Protein AF-A0AAU4JXT1-F1 (afdb_monomer_lite)

Foldseek 3Di:
DVVVVVVVVVVVVVVVVVVLVVLVVVLVVQLVVLLVQQAAAPPPPDDTAGDPSSLVSLLVSLCVSLVVLVVQCVVPVDPVSVVSSVVSVVVSVVSSCCSGRPRHHDYD

Radius of gyration: 18.75 Å; chains: 1; bounding box: 38×22×63 Å

Secondary structure (DSSP, 8-state):
-HHHHHHHHHHHHHHHHHHHHHHHHHHHHHHHHHHHHHSB---SSS-----HHHHHHHHHHHHHHHHHHHHHHHHH--HHHHHHHHHHHHHHHHHHHHHHHS--B---

Structure (mmCIF, N/CA/C/O backbone):
data_AF-A0AAU4JXT1-F1
#
_entry.id   AF-A0AAU4JXT1-F1
#
loop_
_atom_site.group_PDB
_atom_site.id
_atom_site.type_symbol
_atom_site.label_atom_id
_atom_site.label_alt_id
_atom_site.label_comp_id
_atom_site.label_asym_id
_atom_site.label_entity_id
_atom_site.label_seq_id
_atom_site.pdbx_PDB_ins_code
_atom_site.Cartn_x
_atom_site.Cartn_y
_atom_site.Cartn_z
_atom_site.occupancy
_atom_site.B_iso_or_equiv
_atom_site.auth_seq_id
_atom_site.auth_comp_id
_atom_site.auth_asym_id
_atom_site.auth_atom_id
_atom_site.pdbx_PDB_model_num
ATOM 1 N N . MET A 1 1 ? -11.187 -6.860 38.922 1.00 53.28 1 MET A N 1
ATOM 2 C CA . MET A 1 1 ? -11.865 -7.068 37.618 1.00 53.28 1 MET A CA 1
ATOM 3 C C . MET A 1 1 ? -11.254 -6.220 36.500 1.00 53.28 1 MET A C 1
ATOM 5 O O . MET A 1 1 ? -11.232 -6.699 35.377 1.00 53.28 1 MET A O 1
ATOM 9 N N . GLU A 1 2 ? -10.696 -5.035 36.782 1.00 58.59 2 GLU A N 1
ATOM 10 C CA . GLU A 1 2 ? -10.034 -4.171 35.778 1.00 58.59 2 GLU A CA 1
ATOM 11 C C . GLU A 1 2 ? -8.833 -4.810 35.059 1.00 58.59 2 GLU A C 1
ATOM 13 O O . GLU A 1 2 ? -8.759 -4.741 33.836 1.00 58.59 2 GLU A O 1
ATOM 18 N N . ILE A 1 3 ? -7.965 -5.540 35.773 1.00 63.31 3 ILE A N 1
ATOM 19 C CA . ILE A 1 3 ? -6.742 -6.155 35.205 1.00 63.31 3 ILE A CA 1
ATOM 20 C C . ILE A 1 3 ? -7.062 -7.153 34.066 1.00 63.31 3 ILE A C 1
ATOM 22 O O . ILE A 1 3 ? -6.325 -7.290 33.088 1.00 63.31 3 ILE A O 1
ATOM 26 N N . TRP A 1 4 ? -8.202 -7.845 34.163 1.00 61.34 4 TRP A N 1
ATOM 27 C CA . TRP A 1 4 ? -8.643 -8.834 33.169 1.00 61.34 4 TRP A CA 1
ATOM 28 C C . TRP A 1 4 ? -9.251 -8.181 31.913 1.00 61.34 4 TRP A C 1
ATOM 30 O O . TRP A 1 4 ? -9.252 -8.767 30.831 1.00 61.34 4 TRP A O 1
ATOM 40 N N . ILE A 1 5 ? -9.776 -6.958 32.043 1.00 62.03 5 ILE A N 1
ATOM 41 C CA . ILE A 1 5 ? -10.348 -6.185 30.931 1.00 62.03 5 ILE A CA 1
ATOM 42 C C . ILE A 1 5 ? -9.224 -5.527 30.124 1.00 62.03 5 ILE A C 1
ATOM 44 O O . ILE A 1 5 ? -9.251 -5.580 28.894 1.00 62.03 5 ILE A O 1
ATOM 48 N N . GLU A 1 6 ? -8.212 -4.991 30.809 1.00 70.44 6 GLU A N 1
ATOM 49 C CA . GLU A 1 6 ? -7.051 -4.325 30.208 1.00 70.44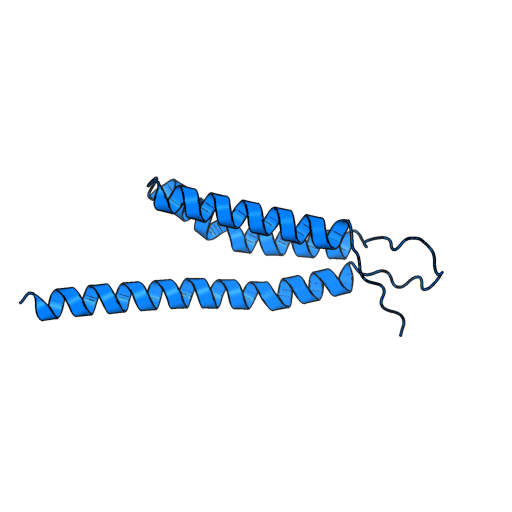 6 GLU A CA 1
ATOM 50 C C . GLU A 1 6 ? -6.155 -5.293 29.421 1.00 70.44 6 GLU A C 1
ATOM 52 O O . GLU A 1 6 ? -5.745 -5.022 28.293 1.00 70.44 6 GLU A O 1
ATOM 57 N N . THR A 1 7 ? -5.933 -6.498 29.946 1.00 75.94 7 THR A N 1
A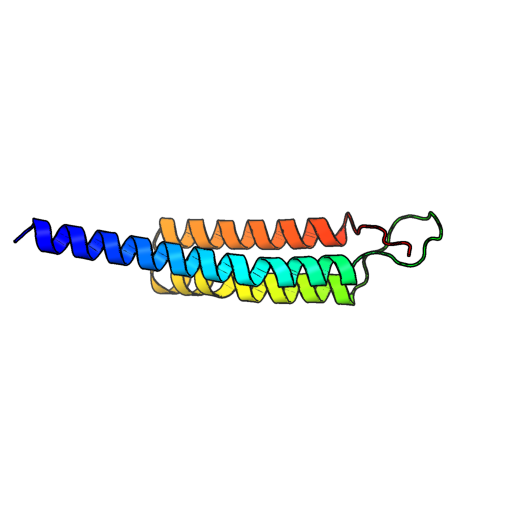TOM 58 C CA . THR A 1 7 ? -5.211 -7.548 29.208 1.00 75.94 7 THR A CA 1
ATOM 59 C C . THR A 1 7 ? -5.950 -7.952 27.929 1.00 75.94 7 THR A C 1
ATOM 61 O O . THR A 1 7 ? -5.334 -8.108 26.873 1.00 75.94 7 THR A O 1
ATOM 64 N N . ARG A 1 8 ? -7.284 -8.058 27.966 1.00 75.50 8 ARG A N 1
ATOM 65 C CA . ARG A 1 8 ? -8.097 -8.439 26.798 1.00 75.50 8 ARG A CA 1
ATOM 66 C C . ARG A 1 8 ? -8.089 -7.382 25.690 1.00 75.50 8 ARG A C 1
ATOM 68 O O . ARG A 1 8 ? -8.146 -7.744 24.513 1.00 75.50 8 ARG A O 1
ATOM 75 N N . THR A 1 9 ? -8.036 -6.094 26.028 1.00 81.00 9 THR A N 1
ATOM 76 C CA . THR A 1 9 ? -7.913 -5.006 25.042 1.00 81.00 9 THR A CA 1
ATOM 77 C C . THR A 1 9 ? -6.523 -4.961 24.416 1.00 81.00 9 THR A C 1
ATOM 79 O O . THR A 1 9 ? -6.432 -4.821 23.196 1.00 81.00 9 THR A O 1
ATOM 82 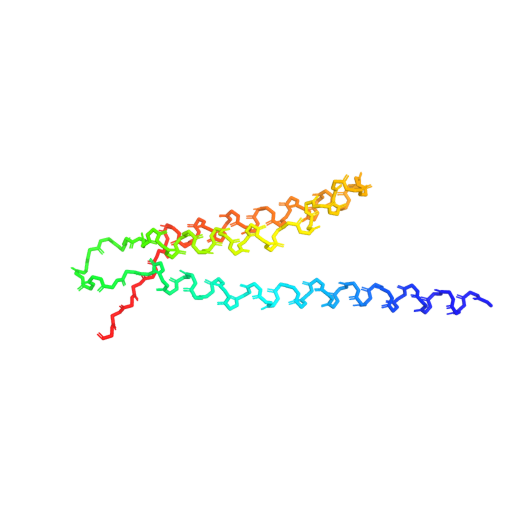N N . VAL A 1 10 ? -5.461 -5.172 25.199 1.00 82.81 10 VAL A N 1
ATOM 83 C CA . VAL A 1 10 ? -4.079 -5.238 24.688 1.00 82.81 10 VAL A CA 1
ATOM 84 C C . VAL A 1 10 ? -3.905 -6.386 23.692 1.00 82.81 10 VAL A C 1
ATOM 86 O O . VAL A 1 10 ? -3.432 -6.162 22.579 1.00 82.81 10 VAL A O 1
ATOM 89 N N . TRP A 1 11 ? -4.370 -7.596 24.018 1.00 87.62 11 TRP A N 1
ATOM 90 C CA . TRP A 1 11 ? -4.297 -8.740 23.096 1.00 87.62 11 TRP A CA 1
ATOM 91 C C . TRP A 1 11 ? -5.053 -8.503 21.785 1.00 87.62 11 TRP A C 1
ATOM 93 O O . TRP A 1 11 ? -4.581 -8.890 20.718 1.00 87.62 11 TRP A O 1
ATOM 103 N N . ARG A 1 12 ? -6.209 -7.829 21.838 1.00 84.56 12 ARG A N 1
ATOM 104 C CA . ARG A 1 12 ? -6.966 -7.449 20.634 1.00 84.56 12 ARG A CA 1
ATOM 105 C C . ARG A 1 12 ? -6.220 -6.430 19.781 1.00 84.56 12 ARG A C 1
ATOM 107 O O . ARG A 1 12 ? -6.227 -6.557 18.560 1.00 84.56 12 ARG A O 1
ATOM 114 N N . ALA A 1 13 ? -5.584 -5.443 20.408 1.00 82.88 13 ALA A N 1
ATOM 115 C CA . ALA A 1 13 ? -4.769 -4.464 19.700 1.00 82.88 13 ALA A CA 1
ATOM 116 C C . ALA A 1 13 ? -3.564 -5.134 19.022 1.00 82.88 13 ALA A C 1
ATOM 118 O O . ALA A 1 13 ? -3.332 -4.905 17.839 1.00 82.88 13 ALA A O 1
ATOM 119 N N . LEU A 1 14 ? -2.861 -6.026 19.726 1.00 88.75 14 LEU A N 1
ATOM 120 C CA . LEU A 1 14 ? -1.745 -6.794 19.168 1.00 88.75 14 LEU A CA 1
ATOM 121 C C . LEU A 1 14 ? -2.183 -7.689 18.007 1.00 88.75 14 LEU A C 1
ATOM 123 O O . LEU A 1 14 ? -1.529 -7.700 16.969 1.00 88.75 14 LEU A O 1
ATOM 127 N N . ALA A 1 15 ? -3.309 -8.391 18.145 1.00 88.25 15 ALA A N 1
ATOM 128 C CA . ALA A 1 15 ? -3.859 -9.204 17.064 1.00 88.25 15 ALA A CA 1
ATOM 129 C C . ALA A 1 15 ? -4.209 -8.349 15.837 1.00 88.25 15 ALA A C 1
ATOM 131 O O . ALA A 1 15 ? -3.883 -8.725 14.715 1.00 88.25 15 ALA A O 1
ATOM 132 N N . PHE A 1 16 ? -4.818 -7.177 16.038 1.00 85.31 16 PHE A N 1
ATOM 133 C CA . PHE A 1 16 ? -5.124 -6.246 14.952 1.00 85.31 16 PHE A CA 1
ATOM 134 C C . PHE A 1 16 ? -3.857 -5.754 14.244 1.00 85.31 16 PHE A C 1
ATOM 136 O O . PHE A 1 16 ? -3.778 -5.817 13.019 1.00 85.31 16 PHE A O 1
ATOM 143 N N . VAL A 1 17 ? -2.844 -5.327 15.003 1.00 87.69 17 VAL A N 1
ATOM 144 C CA . VAL A 1 17 ? -1.541 -4.920 14.454 1.00 87.69 17 VAL A CA 1
ATOM 145 C C . VAL A 1 17 ? -0.894 -6.072 13.688 1.00 87.69 17 VAL A C 1
ATOM 147 O O . VAL A 1 17 ? -0.425 -5.866 12.573 1.00 87.69 17 VAL A O 1
ATOM 150 N N . GLY A 1 18 ? -0.927 -7.289 14.234 1.00 88.25 18 GLY A N 1
ATOM 151 C CA . GLY A 1 18 ? -0.402 -8.487 13.580 1.00 88.25 18 GLY A CA 1
ATOM 152 C C . GLY A 1 18 ? -1.102 -8.798 12.256 1.00 88.25 18 GLY A C 1
ATOM 153 O O . GLY A 1 18 ? -0.433 -9.090 11.271 1.00 88.25 18 GLY A O 1
ATOM 154 N N . VAL A 1 19 ? -2.431 -8.667 12.194 1.00 89.62 19 VAL A N 1
ATOM 155 C CA . VAL A 1 19 ? -3.201 -8.853 10.952 1.00 89.62 19 VAL A CA 1
ATOM 156 C C . VAL A 1 19 ? -2.844 -7.791 9.914 1.00 89.62 19 VAL A C 1
ATOM 158 O O . VAL A 1 19 ? -2.610 -8.130 8.757 1.00 89.62 19 VAL A O 1
ATOM 161 N N . VAL A 1 20 ? -2.754 -6.518 10.308 1.00 88.12 20 VAL A N 1
ATOM 162 C CA . VAL A 1 20 ? -2.375 -5.426 9.394 1.00 88.12 20 VAL A CA 1
ATOM 163 C C . VAL A 1 20 ? -0.944 -5.606 8.879 1.00 88.12 20 VAL A C 1
ATOM 165 O O . VAL A 1 20 ? -0.689 -5.442 7.683 1.00 88.12 20 VAL A O 1
ATOM 168 N N . ALA A 1 21 ? -0.015 -5.987 9.759 1.00 89.56 21 ALA A N 1
ATOM 169 C CA . ALA A 1 21 ? 1.365 -6.281 9.393 1.00 89.56 21 ALA A CA 1
ATOM 170 C C . ALA A 1 21 ? 1.443 -7.478 8.435 1.00 89.56 21 ALA A C 1
ATOM 172 O O . ALA A 1 21 ? 2.071 -7.374 7.386 1.00 89.56 21 ALA A O 1
ATOM 173 N N . GLY A 1 22 ? 0.745 -8.576 8.739 1.00 91.88 22 GLY A N 1
ATOM 174 C CA . GLY A 1 22 ? 0.669 -9.757 7.877 1.00 91.88 22 GLY A CA 1
ATOM 175 C C . GLY A 1 22 ? 0.083 -9.443 6.500 1.00 91.88 22 GLY A C 1
ATOM 176 O O . GLY A 1 22 ? 0.644 -9.843 5.485 1.00 91.88 22 GLY A O 1
ATOM 177 N N . TRP A 1 23 ? -0.993 -8.654 6.445 1.00 92.81 23 TRP A N 1
ATOM 178 C CA . TRP A 1 23 ? -1.592 -8.209 5.185 1.00 92.81 23 TRP A CA 1
ATOM 179 C C . TRP A 1 23 ? -0.628 -7.364 4.346 1.00 92.81 23 TRP A C 1
ATOM 181 O O . TRP A 1 23 ? -0.531 -7.528 3.131 1.00 92.81 23 TRP A O 1
ATOM 191 N N . THR A 1 24 ? 0.141 -6.497 5.001 1.00 90.50 24 THR A N 1
ATOM 192 C CA . THR A 1 24 ? 1.161 -5.677 4.335 1.00 90.50 24 THR A CA 1
ATOM 193 C C . THR A 1 24 ? 2.330 -6.529 3.837 1.00 90.50 24 THR A C 1
ATOM 195 O O . THR A 1 24 ? 2.802 -6.330 2.719 1.00 90.50 24 THR A O 1
ATOM 198 N N . LEU A 1 25 ? 2.754 -7.529 4.614 1.00 92.19 25 LEU A N 1
ATOM 199 C CA . LEU A 1 25 ? 3.798 -8.474 4.214 1.00 92.19 25 LEU A CA 1
ATOM 200 C C . LEU A 1 25 ? 3.400 -9.314 2.996 1.00 92.19 25 LEU A C 1
ATOM 202 O O . LEU A 1 25 ? 4.268 -9.641 2.196 1.00 92.19 25 LEU A O 1
ATOM 206 N N . LEU A 1 26 ? 2.114 -9.629 2.813 1.00 91.94 26 LEU A N 1
ATOM 207 C CA . LEU A 1 26 ? 1.627 -10.334 1.619 1.00 91.94 26 LEU A CA 1
ATOM 208 C C . LEU A 1 26 ? 1.645 -9.458 0.359 1.00 91.94 26 LEU A C 1
ATOM 210 O O . LEU A 1 26 ? 1.885 -9.961 -0.740 1.00 91.94 26 LEU A O 1
ATOM 214 N N . ALA A 1 27 ? 1.419 -8.151 0.504 1.00 91.94 27 ALA A N 1
ATOM 215 C CA . ALA A 1 27 ? 1.478 -7.218 -0.618 1.00 91.94 27 ALA A CA 1
ATOM 216 C C . ALA A 1 27 ? 2.914 -7.020 -1.131 1.00 91.94 27 ALA A C 1
ATOM 218 O O . ALA A 1 27 ? 3.119 -6.875 -2.335 1.00 91.94 27 ALA A O 1
ATOM 219 N N . TYR A 1 28 ? 3.909 -7.069 -0.239 1.00 92.75 28 TYR A N 1
ATOM 220 C CA . TYR A 1 28 ? 5.319 -6.857 -0.577 1.00 92.75 28 TYR A CA 1
ATOM 221 C C . TYR A 1 28 ? 5.838 -7.729 -1.742 1.00 92.75 28 TYR A C 1
ATOM 223 O O . TYR A 1 28 ? 6.258 -7.154 -2.748 1.00 92.75 28 TYR A O 1
ATOM 231 N N . PRO A 1 29 ? 5.785 -9.079 -1.696 1.00 94.00 29 PRO A N 1
ATOM 232 C CA . PRO A 1 29 ? 6.285 -9.908 -2.793 1.00 94.00 29 PRO A CA 1
ATOM 233 C C . PRO A 1 29 ? 5.511 -9.679 -4.098 1.00 94.00 29 PRO A C 1
ATOM 235 O O . PRO A 1 29 ? 6.101 -9.729 -5.173 1.00 94.00 29 PRO A O 1
ATOM 238 N N . CYS A 1 30 ? 4.213 -9.368 -4.022 1.00 93.19 30 CYS A N 1
ATOM 239 C CA . CYS A 1 30 ? 3.397 -9.069 -5.199 1.00 93.19 30 CYS A CA 1
ATOM 240 C C . CYS A 1 30 ? 3.847 -7.773 -5.892 1.00 93.19 30 CYS A C 1
ATOM 242 O O . CYS A 1 30 ? 3.922 -7.733 -7.120 1.00 93.19 30 CYS A O 1
ATOM 244 N N . VAL A 1 31 ? 4.194 -6.738 -5.115 1.00 93.75 31 VAL A N 1
ATOM 245 C CA . VAL A 1 31 ? 4.775 -5.496 -5.645 1.00 93.75 31 VAL A CA 1
ATOM 246 C C . VAL A 1 31 ? 6.143 -5.767 -6.258 1.00 93.75 31 VAL A C 1
ATOM 248 O O . VAL A 1 31 ? 6.386 -5.305 -7.365 1.00 93.75 31 VAL A O 1
ATOM 251 N N . VAL A 1 32 ? 7.008 -6.552 -5.604 1.00 92.94 32 VAL A N 1
ATOM 252 C CA . VAL A 1 32 ? 8.327 -6.911 -6.160 1.00 92.94 32 VAL A CA 1
ATOM 253 C C . VAL A 1 32 ? 8.180 -7.612 -7.511 1.00 92.94 32 VAL A C 1
ATOM 255 O O . VAL A 1 32 ? 8.840 -7.222 -8.467 1.00 92.94 32 VAL A O 1
ATOM 258 N N . ILE A 1 33 ? 7.273 -8.586 -7.630 1.00 91.81 33 ILE A N 1
ATOM 259 C CA . ILE A 1 33 ? 6.976 -9.242 -8.913 1.00 91.81 33 ILE A CA 1
ATOM 260 C C . ILE A 1 33 ? 6.514 -8.213 -9.952 1.00 91.81 33 ILE A C 1
ATOM 262 O O . ILE A 1 33 ? 7.009 -8.215 -11.074 1.00 91.81 33 ILE A O 1
ATOM 266 N N . GLY A 1 34 ? 5.609 -7.305 -9.582 1.00 90.00 34 GLY A N 1
ATOM 267 C CA . GLY A 1 34 ? 5.140 -6.246 -10.476 1.00 90.00 34 GLY A CA 1
ATOM 268 C C . GLY A 1 34 ? 6.253 -5.306 -10.944 1.00 90.00 34 GLY A C 1
ATOM 269 O O . GLY A 1 34 ? 6.283 -4.953 -12.117 1.00 90.00 34 GLY A O 1
ATOM 270 N N . VAL A 1 35 ? 7.193 -4.954 -10.062 1.00 90.69 35 VAL A N 1
ATOM 271 C CA . VAL A 1 35 ? 8.384 -4.153 -10.394 1.00 90.69 35 VAL A CA 1
ATOM 272 C C . VAL A 1 35 ? 9.262 -4.883 -11.404 1.00 90.69 35 VAL A C 1
ATOM 274 O O . VAL A 1 35 ? 9.664 -4.285 -12.394 1.00 90.69 35 VAL A O 1
ATOM 277 N N . LEU A 1 36 ? 9.524 -6.175 -11.189 1.00 88.00 36 LEU A N 1
ATOM 278 C CA . LEU A 1 36 ? 10.316 -6.986 -12.117 1.00 88.00 36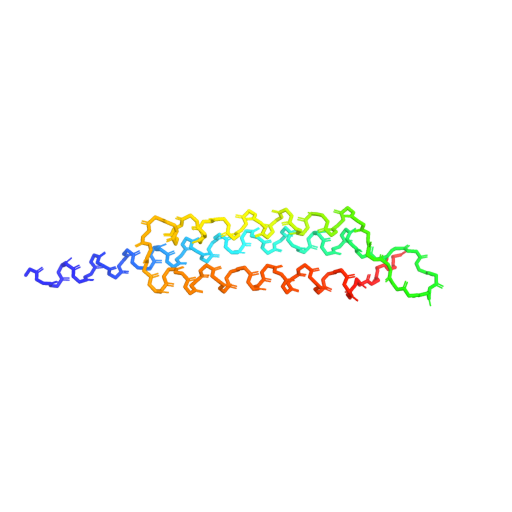 LEU A CA 1
ATOM 279 C C . LEU A 1 36 ? 9.636 -7.111 -13.485 1.00 88.00 36 LEU A C 1
ATOM 281 O O . LEU A 1 36 ? 10.300 -7.026 -14.508 1.00 88.00 36 LEU A O 1
ATOM 285 N N . LEU A 1 37 ? 8.311 -7.271 -13.507 1.00 87.56 37 LEU A N 1
ATOM 286 C CA . LEU A 1 37 ? 7.524 -7.304 -14.742 1.00 87.56 37 LEU A CA 1
ATOM 287 C C . LEU A 1 37 ? 7.439 -5.941 -15.440 1.00 87.56 37 LEU A C 1
ATOM 289 O O . LEU A 1 37 ? 7.153 -5.893 -16.634 1.00 87.56 37 LEU A O 1
ATOM 293 N N . ALA A 1 38 ? 7.589 -4.848 -14.689 1.00 87.69 38 ALA A N 1
ATOM 294 C CA . ALA A 1 38 ? 7.535 -3.483 -15.204 1.00 87.69 38 ALA A CA 1
ATOM 295 C C . ALA A 1 38 ? 8.885 -3.021 -15.743 1.00 87.69 38 ALA A C 1
ATOM 297 O O . ALA A 1 38 ? 8.921 -2.073 -16.519 1.00 87.69 38 ALA A O 1
ATOM 298 N N . ALA A 1 39 ? 9.969 -3.648 -15.304 1.00 86.38 39 ALA A N 1
ATOM 299 C CA . ALA A 1 39 ? 11.305 -3.268 -15.692 1.00 86.38 39 ALA A CA 1
ATOM 300 C C . ALA A 1 39 ? 11.566 -3.493 -17.182 1.00 86.38 39 ALA A C 1
ATOM 302 O O . ALA A 1 39 ? 10.977 -4.379 -17.809 1.00 86.38 39 ALA A O 1
ATOM 303 N N . ASP A 1 40 ? 12.462 -2.677 -17.724 1.00 79.94 40 ASP A N 1
ATOM 304 C CA . ASP A 1 40 ? 12.832 -2.755 -19.126 1.00 79.94 40 ASP A CA 1
ATOM 305 C C . ASP A 1 40 ? 13.831 -3.895 -19.357 1.00 79.94 40 ASP A C 1
ATOM 307 O O . ASP A 1 40 ? 14.767 -4.097 -18.576 1.00 79.94 40 ASP A O 1
ATOM 311 N N . SER A 1 41 ? 13.614 -4.640 -20.438 1.00 78.19 41 SER A N 1
ATOM 312 C CA . SER A 1 41 ? 14.461 -5.751 -20.878 1.00 78.19 41 SER A CA 1
ATOM 313 C C . SER A 1 41 ? 15.025 -5.529 -22.285 1.00 78.19 41 SER A C 1
ATOM 315 O O . SER A 1 41 ? 15.551 -6.467 -22.882 1.00 78.19 41 SER A O 1
ATOM 317 N N . SER A 1 42 ? 14.857 -4.332 -22.863 1.00 74.88 42 SER A N 1
ATOM 318 C CA . SER A 1 42 ? 15.366 -3.984 -24.197 1.00 74.88 42 SER A CA 1
ATOM 319 C C . SER A 1 42 ? 16.894 -3.908 -24.255 1.00 74.88 42 SER A C 1
ATOM 321 O O . SER A 1 42 ? 17.467 -4.211 -25.300 1.00 74.88 42 SER A O 1
ATOM 323 N N . CYS A 1 43 ? 17.548 -3.529 -23.148 1.00 74.06 43 CYS A N 1
ATOM 324 C CA . CYS A 1 43 ? 19.006 -3.378 -23.017 1.00 74.06 43 CYS A CA 1
ATOM 325 C C . CYS A 1 43 ? 19.648 -2.556 -24.149 1.00 74.06 43 CYS A C 1
ATOM 327 O O . CYS A 1 43 ? 20.788 -2.794 -24.549 1.00 74.06 43 CYS A O 1
ATOM 329 N N . ASP A 1 44 ? 18.908 -1.585 -24.678 1.00 78.38 44 ASP A N 1
ATOM 330 C CA . ASP A 1 44 ? 19.295 -0.722 -25.792 1.00 78.38 44 ASP A CA 1
ATOM 331 C C . ASP A 1 44 ? 20.006 0.564 -25.332 1.00 78.38 44 ASP A C 1
ATOM 333 O O . ASP A 1 44 ? 20.469 1.342 -26.168 1.00 78.38 44 ASP A O 1
ATOM 337 N N . GLY A 1 45 ? 20.144 0.771 -24.014 1.00 72.88 45 GLY A N 1
ATOM 338 C CA . GLY A 1 45 ? 20.801 1.939 -23.412 1.00 72.88 45 GLY A CA 1
ATOM 339 C C . GLY A 1 45 ? 20.028 3.248 -23.607 1.00 72.88 45 GLY A C 1
ATOM 340 O O . GLY A 1 45 ? 20.606 4.328 -23.466 1.00 72.88 45 GLY A O 1
ATOM 341 N N . GLY A 1 46 ? 18.752 3.149 -23.997 1.00 76.69 46 GLY A N 1
ATOM 342 C CA . GLY A 1 46 ? 17.823 4.268 -24.114 1.00 76.69 46 GLY A CA 1
ATOM 343 C C . GLY A 1 46 ? 17.186 4.650 -22.776 1.00 76.69 46 GLY A C 1
ATOM 344 O O . GLY A 1 46 ? 17.579 4.174 -21.718 1.00 76.69 46 GLY A O 1
ATOM 345 N N . GLU A 1 47 ? 16.189 5.536 -22.813 1.00 78.38 47 GLU A N 1
ATOM 346 C CA . GLU A 1 47 ? 15.381 5.822 -21.622 1.00 78.38 47 GLU A CA 1
ATOM 347 C C . GLU A 1 47 ? 14.545 4.587 -21.243 1.00 78.38 47 GLU A C 1
ATOM 349 O O . GLU A 1 47 ? 13.762 4.136 -22.089 1.00 78.38 47 GLU A O 1
ATOM 354 N N . PRO A 1 48 ? 14.650 4.082 -19.998 1.00 78.50 48 PRO A N 1
ATOM 355 C CA . PRO A 1 48 ? 13.932 2.891 -19.558 1.00 78.50 48 PRO A CA 1
ATOM 356 C C . PRO A 1 48 ? 12.420 3.082 -19.671 1.00 78.50 48 PRO A C 1
ATOM 358 O O . PRO A 1 48 ? 11.863 4.070 -19.177 1.00 78.50 48 PRO A O 1
ATOM 361 N N . ARG A 1 49 ? 11.726 2.131 -20.302 1.00 82.25 49 ARG A N 1
ATOM 362 C CA . ARG A 1 49 ? 10.267 2.187 -20.474 1.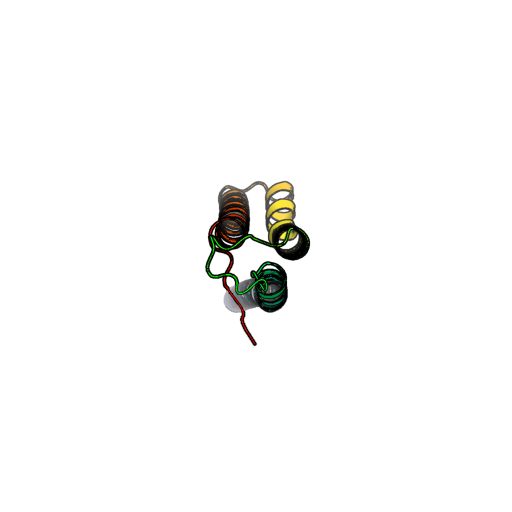00 82.25 49 ARG A CA 1
ATOM 363 C C . ARG A 1 49 ? 9.585 1.146 -19.609 1.00 82.25 49 ARG A C 1
ATOM 365 O O . ARG A 1 49 ? 9.801 -0.051 -19.755 1.00 82.25 49 ARG A O 1
ATOM 372 N N . ALA A 1 50 ? 8.682 1.612 -18.750 1.00 84.25 50 ALA A N 1
ATOM 373 C CA . ALA A 1 50 ? 7.915 0.719 -17.901 1.00 84.25 50 ALA A CA 1
ATOM 374 C C . ALA A 1 50 ? 6.961 -0.137 -18.748 1.00 84.25 50 ALA A C 1
ATOM 376 O O . ALA A 1 50 ? 6.100 0.390 -19.462 1.00 84.25 50 ALA A O 1
ATOM 377 N N . SER A 1 51 ? 7.059 -1.459 -18.633 1.00 88.44 51 SER A N 1
ATOM 378 C CA . SER A 1 51 ? 6.090 -2.364 -19.245 1.00 88.44 51 SER A CA 1
ATOM 379 C C . SER A 1 51 ? 4.707 -2.169 -18.616 1.00 88.44 51 SER A C 1
ATOM 381 O O . SER A 1 51 ? 4.523 -2.256 -17.396 1.00 88.44 51 SER A O 1
ATOM 383 N N . ALA A 1 52 ? 3.699 -1.945 -19.465 1.00 89.25 52 ALA A N 1
ATOM 384 C CA . ALA A 1 52 ? 2.325 -1.697 -19.032 1.00 89.25 52 ALA A CA 1
ATOM 385 C C . ALA A 1 52 ? 1.740 -2.855 -18.204 1.00 89.25 52 ALA A C 1
ATOM 387 O O . ALA A 1 52 ? 0.929 -2.620 -17.306 1.00 89.25 52 ALA A O 1
ATOM 388 N N . SER A 1 53 ? 2.157 -4.098 -18.471 1.00 88.88 53 SER A N 1
ATOM 389 C CA . SER A 1 53 ? 1.680 -5.273 -17.734 1.00 88.88 53 SER A CA 1
ATOM 390 C C . SER A 1 53 ? 2.181 -5.287 -16.288 1.00 88.88 53 SER A C 1
ATOM 392 O O . SER A 1 53 ? 1.394 -5.546 -15.376 1.00 88.88 53 SER A O 1
ATOM 394 N N . GLY A 1 54 ? 3.452 -4.946 -16.057 1.00 88.94 54 GLY A N 1
ATOM 395 C CA . GLY A 1 54 ? 4.018 -4.839 -14.714 1.00 88.94 54 GLY A CA 1
ATOM 396 C C . GLY A 1 54 ? 3.433 -3.674 -13.922 1.00 88.94 54 GLY A C 1
ATOM 397 O O . GLY A 1 54 ? 3.022 -3.852 -12.775 1.00 88.94 54 GLY A O 1
ATOM 398 N N . VAL A 1 55 ? 3.279 -2.504 -14.553 1.00 92.12 55 VAL A N 1
ATOM 399 C CA . VAL A 1 55 ? 2.630 -1.343 -13.915 1.00 92.12 55 VAL A CA 1
ATOM 400 C C . VAL A 1 55 ? 1.192 -1.680 -13.507 1.00 92.12 55 VAL A C 1
ATOM 402 O O . VAL A 1 55 ? 0.787 -1.397 -12.378 1.00 92.12 55 VAL A O 1
ATOM 405 N N . TRP A 1 56 ? 0.428 -2.348 -14.378 1.00 94.81 56 TRP A N 1
ATOM 406 C CA . TRP A 1 56 ? -0.934 -2.781 -14.060 1.00 94.81 56 TRP A CA 1
ATOM 407 C C . TRP A 1 56 ? -0.982 -3.778 -12.897 1.00 94.81 56 TRP A C 1
ATOM 409 O O . TRP A 1 56 ? -1.853 -3.680 -12.029 1.00 94.81 56 TRP A O 1
ATOM 419 N N . TRP A 1 57 ? -0.021 -4.700 -12.829 1.00 95.12 57 TRP A N 1
ATOM 420 C CA . TRP A 1 57 ? 0.100 -5.642 -11.717 1.00 95.12 57 TRP A CA 1
ATOM 421 C C . TRP A 1 57 ? 0.315 -4.933 -10.375 1.00 95.12 57 TRP A C 1
ATOM 423 O O . TRP A 1 57 ? -0.337 -5.261 -9.377 1.00 95.12 57 TRP A O 1
ATOM 433 N N . VAL A 1 58 ? 1.190 -3.922 -10.351 1.00 95.38 58 VAL A N 1
ATOM 434 C CA . VAL A 1 58 ? 1.428 -3.103 -9.153 1.00 95.38 58 VAL A CA 1
ATOM 435 C C . VAL A 1 58 ? 0.157 -2.356 -8.758 1.00 95.38 58 VAL A C 1
ATOM 437 O O . VAL A 1 58 ? -0.223 -2.424 -7.590 1.00 95.38 58 VAL A O 1
ATOM 440 N N . ILE A 1 59 ? -0.544 -1.728 -9.712 1.00 96.88 59 ILE A N 1
ATOM 441 C CA . ILE A 1 59 ? -1.823 -1.032 -9.470 1.00 96.88 59 ILE A CA 1
ATOM 442 C C . ILE A 1 59 ? -2.846 -1.974 -8.828 1.00 96.88 59 ILE A C 1
ATOM 444 O O . ILE A 1 59 ? -3.418 -1.645 -7.788 1.00 96.88 59 ILE A O 1
ATOM 448 N N . ALA A 1 60 ? -3.058 -3.156 -9.412 1.00 96.81 60 ALA A N 1
ATOM 449 C CA . ALA A 1 60 ? -4.005 -4.137 -8.890 1.00 96.81 60 ALA A CA 1
ATOM 450 C C . ALA A 1 60 ? -3.635 -4.575 -7.463 1.00 96.81 60 ALA A C 1
ATOM 452 O O . ALA A 1 60 ? -4.492 -4.618 -6.578 1.00 96.81 60 ALA A O 1
ATOM 453 N N . THR A 1 61 ? -2.348 -4.828 -7.219 1.00 96.25 61 THR A N 1
ATOM 454 C CA . THR A 1 61 ? -1.833 -5.229 -5.904 1.00 96.25 61 THR A CA 1
ATOM 455 C C . THR A 1 61 ? -2.088 -4.156 -4.847 1.00 96.25 61 THR A C 1
ATOM 457 O O . THR A 1 61 ? -2.653 -4.450 -3.791 1.00 96.25 61 THR A O 1
ATOM 460 N N . VAL A 1 62 ? -1.709 -2.901 -5.114 1.00 96.12 62 VAL A N 1
ATOM 461 C CA . VAL A 1 62 ? -1.864 -1.819 -4.127 1.00 96.12 62 VAL A CA 1
ATOM 462 C C . VAL A 1 62 ? -3.327 -1.432 -3.920 1.00 96.12 62 VAL A C 1
ATOM 464 O O . VAL A 1 62 ? -3.701 -1.064 -2.807 1.00 96.12 62 VAL A O 1
ATOM 467 N N . ALA A 1 63 ? -4.177 -1.574 -4.942 1.00 96.31 63 ALA A N 1
ATOM 468 C CA . ALA A 1 63 ? -5.619 -1.366 -4.819 1.00 96.31 63 ALA A CA 1
ATOM 469 C C . ALA A 1 63 ? -6.252 -2.392 -3.866 1.00 96.31 63 ALA A C 1
ATOM 471 O O . ALA A 1 63 ? -6.999 -2.021 -2.955 1.00 96.31 63 ALA A O 1
ATOM 472 N N . VAL A 1 64 ? -5.906 -3.675 -4.021 1.00 96.44 64 VAL A N 1
ATOM 473 C CA . VAL A 1 64 ? -6.349 -4.741 -3.110 1.00 96.44 64 VAL A CA 1
ATOM 474 C C . VAL A 1 64 ? -5.808 -4.501 -1.701 1.00 96.44 64 VAL A C 1
ATOM 476 O O . VAL A 1 64 ? -6.573 -4.580 -0.738 1.00 96.44 64 VAL A O 1
ATOM 479 N N . TRP A 1 65 ? -4.531 -4.133 -1.568 1.00 96.94 65 TRP A N 1
ATOM 480 C CA . TRP A 1 65 ? -3.914 -3.841 -0.273 1.00 96.94 65 TRP A CA 1
ATOM 481 C C . TRP A 1 65 ? -4.580 -2.667 0.459 1.00 96.94 65 TRP A C 1
ATOM 483 O O . TRP A 1 65 ? -4.838 -2.780 1.658 1.00 96.94 65 TRP A O 1
ATOM 493 N N . ALA A 1 66 ? -4.910 -1.576 -0.241 1.00 95.50 66 ALA A N 1
ATOM 494 C CA . ALA A 1 66 ? -5.528 -0.384 0.345 1.00 95.50 66 ALA A CA 1
ATOM 495 C C . ALA A 1 66 ? -7.011 -0.585 0.721 1.00 95.50 66 ALA A C 1
ATOM 497 O O . ALA A 1 66 ? -7.542 0.125 1.583 1.00 95.50 66 ALA A O 1
ATOM 498 N N . SER A 1 67 ? -7.688 -1.559 0.100 1.00 95.25 67 SER A N 1
ATOM 499 C CA . SER A 1 67 ? -9.133 -1.768 0.247 1.00 95.25 67 SER A CA 1
ATOM 500 C C . SER A 1 67 ? -9.628 -1.941 1.695 1.00 95.25 67 SER A C 1
ATOM 502 O O . SER A 1 67 ? -10.620 -1.290 2.040 1.00 95.25 67 SER A O 1
ATOM 504 N N . PR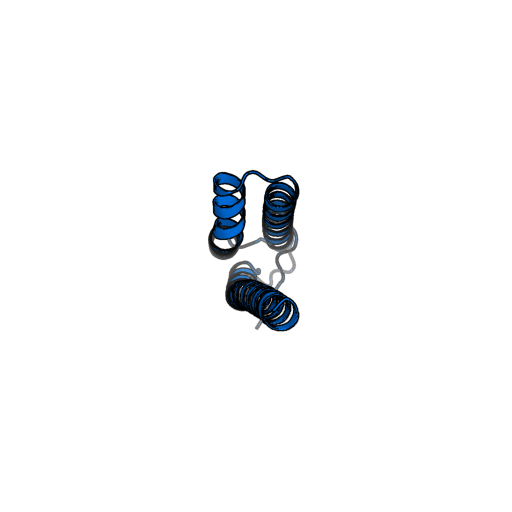O A 1 68 ? -8.965 -2.689 2.606 1.00 93.69 68 PRO A N 1
ATOM 505 C CA . PRO A 1 68 ? -9.474 -2.868 3.965 1.00 93.69 68 PRO A CA 1
ATOM 506 C C . PRO A 1 68 ? -9.436 -1.568 4.772 1.00 93.69 68 PRO A C 1
ATOM 508 O O . PRO A 1 68 ? -10.329 -1.327 5.582 1.00 93.69 68 PRO A O 1
ATOM 511 N N . PHE A 1 69 ? -8.450 -0.696 4.527 1.00 93.44 69 PHE A N 1
ATOM 512 C CA . PHE A 1 69 ? -8.351 0.606 5.192 1.00 93.44 69 PHE A CA 1
ATOM 513 C C . PHE A 1 69 ? -9.494 1.529 4.767 1.00 93.44 69 PHE A C 1
ATOM 515 O O . PHE A 1 69 ? -10.120 2.166 5.615 1.00 93.44 69 PHE A O 1
ATOM 522 N N . LEU A 1 70 ? -9.812 1.549 3.469 1.00 93.62 70 LEU A N 1
ATOM 523 C CA . LEU A 1 70 ? -10.930 2.318 2.918 1.00 93.62 70 LEU A CA 1
ATOM 524 C C . LEU A 1 70 ? -12.277 1.809 3.442 1.00 93.62 70 LEU A C 1
ATOM 526 O O . LEU A 1 70 ? -13.098 2.603 3.905 1.00 93.62 70 LEU A O 1
ATOM 530 N N . VAL A 1 71 ? -12.487 0.489 3.441 1.00 95.25 71 VAL A N 1
ATOM 531 C CA . VAL A 1 71 ? -13.702 -0.139 3.986 1.00 95.25 71 VAL A CA 1
ATOM 532 C C . VAL A 1 71 ? -13.847 0.176 5.476 1.00 95.25 71 VAL A C 1
ATOM 534 O O . VAL A 1 71 ? -14.920 0.585 5.926 1.00 95.25 71 VAL A O 1
ATOM 537 N N . PHE A 1 72 ? -12.765 0.058 6.249 1.00 91.69 72 PHE A N 1
ATOM 538 C CA . PHE A 1 72 ? -12.789 0.334 7.683 1.00 91.69 72 PHE A CA 1
ATOM 539 C C . PHE A 1 72 ? -13.059 1.813 7.990 1.00 91.69 72 PHE A C 1
ATOM 541 O O . PHE A 1 72 ? -13.849 2.118 8.888 1.00 91.69 72 PHE A O 1
ATOM 548 N N . ALA A 1 73 ? -12.476 2.733 7.217 1.00 93.50 73 ALA A N 1
ATOM 549 C CA . ALA A 1 73 ? -12.765 4.161 7.308 1.00 93.50 73 ALA A CA 1
ATOM 550 C C . ALA A 1 73 ? -14.222 4.483 6.956 1.00 93.50 73 ALA A C 1
ATOM 552 O O . ALA A 1 73 ? -14.863 5.252 7.672 1.00 93.50 73 ALA A O 1
ATOM 553 N N . GLY A 1 74 ? -14.774 3.860 5.912 1.00 93.69 74 GLY A N 1
ATOM 554 C CA . GLY A 1 74 ? -16.173 4.031 5.515 1.00 93.69 74 GLY A CA 1
ATOM 555 C C . GLY A 1 74 ? -17.170 3.531 6.565 1.00 93.69 74 GLY A C 1
ATOM 556 O O . GLY A 1 74 ? -18.220 4.153 6.748 1.00 93.69 74 GLY A O 1
ATOM 557 N N . TYR A 1 75 ? -16.817 2.455 7.277 1.00 95.06 75 TYR A N 1
ATOM 558 C CA . TYR A 1 75 ? -17.638 1.847 8.325 1.00 95.06 75 TYR A CA 1
ATOM 559 C C . TYR A 1 75 ? -17.574 2.603 9.663 1.00 95.06 75 TYR A C 1
ATOM 561 O O . TYR A 1 75 ? -18.610 2.947 10.226 1.00 95.06 75 TYR A O 1
ATOM 569 N N . ARG A 1 76 ? -16.372 2.882 10.191 1.00 92.88 76 ARG A N 1
ATOM 570 C CA . ARG A 1 76 ? -16.192 3.534 11.507 1.00 92.88 76 ARG A CA 1
ATOM 571 C C . ARG A 1 76 ? -16.262 5.060 11.451 1.00 92.88 76 ARG A C 1
ATOM 573 O O . ARG A 1 76 ? -16.644 5.667 12.448 1.00 92.88 76 ARG A O 1
ATOM 580 N N . ARG A 1 77 ? -15.857 5.669 10.331 1.00 90.50 77 ARG A N 1
ATOM 581 C CA . ARG A 1 77 ? -15.852 7.123 10.068 1.00 90.50 77 ARG A CA 1
ATOM 582 C C . ARG A 1 77 ? -15.223 7.984 11.170 1.00 90.50 77 ARG A C 1
ATOM 584 O O . ARG A 1 77 ? -15.670 9.098 11.428 1.00 90.50 77 ARG A O 1
ATOM 591 N N . THR A 1 78 ? -14.167 7.501 11.823 1.00 94.56 78 THR A N 1
ATOM 592 C CA . THR A 1 78 ? -13.416 8.298 12.808 1.00 94.56 78 THR A CA 1
ATOM 593 C C . THR A 1 78 ? -12.225 8.988 12.149 1.00 94.56 78 THR A C 1
ATOM 595 O O . THR A 1 78 ? -11.680 8.486 11.162 1.00 94.56 78 THR A O 1
ATOM 598 N N . ARG A 1 79 ? -11.762 10.107 12.728 1.00 94.75 79 ARG A N 1
ATOM 599 C CA . ARG A 1 79 ? -10.591 10.857 12.228 1.00 94.75 79 ARG A CA 1
ATOM 600 C C . ARG A 1 79 ? -9.363 9.962 12.027 1.00 94.75 79 ARG A C 1
ATOM 602 O O . ARG A 1 79 ? -8.709 10.064 10.999 1.00 94.75 79 ARG A O 1
ATOM 609 N N . LEU A 1 80 ? -9.099 9.047 12.965 1.00 91.31 80 LEU A N 1
ATOM 610 C CA . LEU A 1 80 ? -7.982 8.100 12.872 1.00 91.31 80 LEU A CA 1
ATOM 611 C C . LEU A 1 80 ? -8.149 7.114 11.713 1.00 91.31 80 LEU A C 1
ATOM 613 O O . LEU A 1 80 ? -7.205 6.886 10.966 1.00 91.31 80 LEU A O 1
ATOM 617 N N . THR A 1 81 ? -9.348 6.551 11.532 1.00 91.38 81 THR A N 1
ATOM 618 C CA . THR A 1 81 ? -9.592 5.598 10.436 1.00 91.38 81 THR A CA 1
ATOM 619 C C . THR A 1 81 ? -9.491 6.262 9.067 1.00 91.38 81 THR A C 1
ATOM 621 O O . THR A 1 81 ? -8.916 5.686 8.151 1.00 91.38 81 THR A O 1
ATOM 624 N N . ILE A 1 82 ? -9.967 7.504 8.952 1.00 93.69 82 ILE A N 1
ATOM 625 C CA . ILE A 1 82 ? -9.850 8.304 7.730 1.00 93.69 82 ILE A CA 1
ATOM 626 C C . ILE A 1 82 ? -8.381 8.638 7.453 1.00 93.69 82 ILE A C 1
ATOM 628 O O . ILE A 1 82 ? -7.925 8.453 6.331 1.00 93.69 82 ILE A O 1
ATOM 632 N N . ALA A 1 83 ? -7.622 9.067 8.466 1.00 95.12 83 ALA A N 1
ATOM 633 C CA . ALA A 1 83 ? -6.196 9.354 8.318 1.00 95.12 83 ALA A CA 1
ATOM 634 C C . ALA A 1 83 ? -5.399 8.116 7.871 1.00 95.12 83 ALA A C 1
ATOM 636 O O . ALA A 1 83 ? -4.576 8.217 6.965 1.00 95.12 83 ALA A O 1
ATOM 637 N N . ALA A 1 84 ? -5.680 6.941 8.445 1.00 92.75 84 ALA A N 1
ATOM 638 C CA . ALA A 1 84 ? -5.044 5.687 8.039 1.00 92.75 84 ALA A CA 1
ATOM 639 C C . ALA A 1 84 ? -5.377 5.308 6.586 1.00 92.75 84 ALA A C 1
ATOM 641 O O . ALA A 1 84 ? -4.492 4.899 5.839 1.00 92.75 84 ALA A O 1
ATOM 642 N N . ALA A 1 85 ? -6.632 5.484 6.165 1.00 94.44 85 ALA A N 1
ATOM 643 C CA . ALA A 1 85 ? -7.037 5.240 4.784 1.00 94.44 85 ALA A CA 1
ATOM 644 C C . ALA A 1 85 ? -6.379 6.215 3.798 1.00 94.44 85 ALA A C 1
ATOM 646 O O . ALA A 1 85 ? -5.896 5.787 2.754 1.00 94.44 85 ALA A O 1
ATOM 647 N N . LEU A 1 86 ? -6.300 7.505 4.140 1.00 96.81 86 LEU A N 1
ATOM 648 C CA . LEU A 1 86 ? -5.584 8.497 3.334 1.00 96.81 86 LEU A CA 1
ATOM 649 C C . LEU A 1 86 ? -4.103 8.141 3.198 1.00 96.81 86 LEU A C 1
ATOM 651 O O . LEU A 1 86 ? -3.570 8.185 2.094 1.00 96.81 86 LEU A O 1
ATOM 655 N N . LEU A 1 87 ? -3.456 7.737 4.293 1.00 96.50 87 LEU A N 1
ATOM 656 C CA . LEU A 1 87 ? -2.062 7.303 4.264 1.00 96.50 87 LEU A CA 1
ATOM 657 C C . LEU A 1 87 ? -1.873 6.088 3.347 1.00 96.50 87 LEU A C 1
ATOM 659 O O . LEU A 1 87 ? -0.953 6.084 2.535 1.00 96.50 87 LEU A O 1
ATOM 663 N N . ALA A 1 88 ? -2.762 5.093 3.423 1.00 94.94 88 ALA A N 1
ATOM 664 C CA . ALA A 1 88 ? -2.718 3.934 2.536 1.00 94.94 88 ALA A CA 1
ATOM 665 C C . ALA A 1 88 ? -2.850 4.340 1.057 1.00 94.94 88 ALA A C 1
ATOM 667 O O . ALA A 1 88 ? -2.081 3.878 0.219 1.00 94.94 88 ALA A O 1
ATOM 668 N N . VAL A 1 89 ? -3.762 5.259 0.729 1.00 96.94 89 VAL A N 1
ATOM 669 C CA . VAL A 1 89 ? -3.910 5.772 -0.645 1.00 96.94 89 VAL A CA 1
ATOM 670 C C . VAL A 1 89 ? -2.652 6.508 -1.109 1.00 96.94 89 VAL A C 1
ATOM 672 O O . VAL A 1 89 ? -2.191 6.269 -2.221 1.00 96.94 89 VAL A O 1
ATOM 675 N N . ILE A 1 90 ? -2.062 7.360 -0.265 1.00 97.75 90 ILE A N 1
ATOM 676 C CA . ILE A 1 90 ? -0.817 8.071 -0.590 1.00 97.75 90 ILE A CA 1
ATOM 677 C C . ILE A 1 90 ? 0.304 7.072 -0.886 1.00 97.75 90 ILE A C 1
ATOM 679 O O . ILE A 1 90 ? 0.969 7.191 -1.912 1.00 97.75 90 ILE A O 1
ATOM 683 N N . VAL A 1 91 ? 0.481 6.058 -0.034 1.00 96.44 91 VAL A N 1
ATOM 684 C CA . VAL A 1 91 ? 1.485 5.004 -0.241 1.00 96.44 91 VAL A CA 1
ATOM 685 C C . VAL A 1 91 ? 1.241 4.270 -1.559 1.00 96.44 91 VAL A C 1
ATOM 687 O O . VAL A 1 91 ? 2.177 4.102 -2.335 1.00 96.44 91 VAL A O 1
ATOM 690 N N . ALA A 1 92 ? -0.004 3.890 -1.856 1.00 94.62 92 ALA A N 1
ATOM 691 C CA . ALA A 1 92 ? -0.350 3.217 -3.106 1.00 94.62 92 ALA A CA 1
ATOM 692 C C . ALA A 1 92 ? 0.010 4.062 -4.341 1.00 94.62 92 ALA A C 1
ATOM 694 O O . ALA A 1 92 ? 0.632 3.554 -5.273 1.00 94.62 92 ALA A O 1
ATOM 695 N N . VAL A 1 93 ? -0.327 5.357 -4.330 1.00 96.50 93 VAL A N 1
ATOM 696 C CA . VAL A 1 93 ? -0.005 6.286 -5.425 1.00 96.50 93 VAL A CA 1
ATOM 697 C C . VAL A 1 93 ? 1.504 6.447 -5.585 1.00 96.50 93 VAL A C 1
ATOM 699 O O . VAL A 1 93 ? 2.004 6.365 -6.704 1.00 96.50 93 VAL A O 1
ATOM 702 N N . VAL A 1 94 ? 2.236 6.639 -4.485 1.00 96.94 94 VAL A N 1
ATOM 703 C CA . VAL A 1 94 ? 3.697 6.798 -4.513 1.00 96.94 94 VAL A CA 1
ATOM 704 C C . VAL A 1 94 ? 4.376 5.546 -5.060 1.00 96.94 94 VAL A C 1
ATOM 706 O O . VAL A 1 94 ? 5.272 5.668 -5.887 1.00 96.94 94 VAL A O 1
ATOM 709 N N . VAL A 1 95 ? 3.937 4.350 -4.656 1.00 94.81 95 VAL A N 1
ATOM 710 C CA . VAL A 1 95 ? 4.485 3.085 -5.169 1.00 94.81 95 VAL A CA 1
ATOM 711 C C . VAL A 1 95 ? 4.243 2.960 -6.672 1.00 94.81 95 VAL A C 1
ATOM 713 O O . VAL A 1 95 ? 5.184 2.694 -7.411 1.00 94.81 95 VAL A O 1
ATOM 716 N N . VAL A 1 96 ? 3.020 3.206 -7.152 1.00 95.62 96 VAL A N 1
ATOM 717 C CA . VAL A 1 96 ? 2.714 3.142 -8.594 1.00 95.62 96 VAL A CA 1
ATOM 718 C C . VAL A 1 96 ? 3.534 4.164 -9.379 1.00 95.62 96 VAL A C 1
ATOM 720 O O . VAL A 1 96 ? 4.116 3.818 -10.404 1.00 95.62 96 VAL A O 1
ATOM 723 N N . ALA A 1 97 ? 3.623 5.402 -8.889 1.00 94.81 97 ALA A N 1
ATOM 724 C CA . ALA A 1 97 ? 4.424 6.445 -9.518 1.00 94.81 97 ALA A CA 1
ATOM 725 C C . ALA A 1 97 ? 5.911 6.066 -9.560 1.00 94.81 97 ALA A C 1
ATOM 727 O O . ALA A 1 97 ? 6.550 6.226 -10.595 1.00 94.81 97 ALA A O 1
ATOM 728 N N . ALA A 1 98 ? 6.457 5.518 -8.471 1.00 93.19 98 ALA A N 1
ATOM 729 C CA . ALA A 1 98 ? 7.849 5.085 -8.421 1.00 93.19 98 ALA A CA 1
ATOM 730 C C . ALA A 1 98 ? 8.152 4.034 -9.498 1.00 93.19 98 ALA A C 1
ATOM 732 O O . ALA A 1 98 ? 9.143 4.177 -10.207 1.00 93.19 98 ALA A O 1
ATOM 733 N N . VAL A 1 99 ? 7.272 3.042 -9.676 1.00 91.69 99 VAL A N 1
ATOM 734 C CA . VAL A 1 99 ? 7.438 1.995 -10.700 1.00 91.69 99 VAL A CA 1
ATOM 735 C C . VAL A 1 99 ? 7.262 2.535 -12.118 1.00 91.69 99 VAL A C 1
ATOM 737 O O . VAL A 1 99 ? 7.996 2.140 -13.016 1.00 91.69 99 VAL A O 1
ATOM 740 N N . ALA A 1 100 ? 6.306 3.439 -12.333 1.00 89.44 100 ALA A N 1
ATOM 741 C CA . ALA A 1 100 ? 6.025 3.981 -13.660 1.00 89.44 100 ALA A CA 1
ATOM 742 C C . ALA A 1 100 ? 7.098 4.966 -14.154 1.00 89.44 100 ALA A C 1
ATOM 744 O O . ALA A 1 100 ? 7.397 4.981 -15.344 1.00 89.44 100 ALA A O 1
ATOM 745 N N . TYR A 1 101 ? 7.658 5.792 -13.261 1.00 89.19 101 TYR A N 1
ATOM 746 C CA . TYR A 1 101 ? 8.625 6.839 -13.622 1.00 89.19 101 TYR A CA 1
ATOM 747 C C . TYR A 1 101 ? 10.086 6.434 -13.442 1.00 89.19 101 TYR A C 1
ATOM 749 O O . TYR A 1 101 ? 10.956 7.064 -14.032 1.00 89.19 101 TYR A O 1
ATOM 757 N N . ASN A 1 102 ? 10.363 5.415 -12.630 1.00 87.00 102 ASN A N 1
ATOM 758 C CA . ASN A 1 102 ? 11.707 4.865 -12.460 1.00 87.00 102 ASN A CA 1
ATOM 759 C C . ASN A 1 102 ? 11.671 3.345 -12.672 1.00 87.00 102 ASN A C 1
ATOM 761 O O . ASN A 1 102 ? 11.970 2.592 -11.738 1.00 87.00 102 ASN A O 1
ATOM 765 N N . PRO A 1 103 ? 11.255 2.870 -13.862 1.00 81.31 103 PRO A N 1
ATOM 766 C CA . PRO A 1 103 ? 11.370 1.457 -14.173 1.00 81.31 103 PRO A CA 1
ATOM 767 C C . PRO A 1 103 ? 12.855 1.085 -14.158 1.00 81.31 103 PRO A C 1
ATOM 769 O O . PRO A 1 103 ? 13.682 1.759 -14.769 1.00 81.31 103 PRO A O 1
ATOM 772 N N . GLY A 1 104 ? 13.204 0.049 -13.395 1.00 81.25 104 GLY A N 1
ATOM 773 C CA . GLY A 1 104 ? 14.561 -0.487 -13.416 1.00 81.25 104 GLY A CA 1
ATOM 774 C C . GLY A 1 104 ? 14.888 -1.097 -14.779 1.00 81.25 104 GLY A C 1
ATOM 775 O O . GLY A 1 104 ? 13.990 -1.385 -15.569 1.00 81.25 104 GLY A O 1
ATOM 776 N N . GLU A 1 105 ? 16.168 -1.346 -15.023 1.00 78.56 105 GLU A N 1
ATOM 777 C CA . GLU A 1 105 ? 16.634 -2.135 -16.164 1.00 78.56 105 GLU A CA 1
ATOM 778 C C . GLU A 1 105 ? 17.089 -3.505 -15.657 1.00 78.56 105 GLU A C 1
ATOM 780 O O . GLU A 1 105 ? 17.866 -3.590 -14.700 1.00 78.56 105 GLU A O 1
ATOM 785 N N . PHE A 1 106 ? 16.616 -4.584 -16.281 1.00 74.06 106 PHE A N 1
ATOM 786 C CA . PHE A 1 106 ? 17.139 -5.931 -16.042 1.00 74.06 106 PHE A CA 1
ATOM 787 C C . PHE A 1 106 ? 17.684 -6.509 -17.343 1.00 74.06 106 PHE A C 1
ATOM 789 O O . PHE A 1 106 ? 16.936 -6.960 -18.207 1.00 74.06 106 PHE A O 1
ATOM 796 N N . CYS A 1 107 ? 19.012 -6.542 -17.430 1.00 70.44 107 CYS A N 1
ATOM 797 C CA . CYS A 1 107 ? 19.754 -7.188 -18.503 1.00 70.44 107 CYS A CA 1
ATOM 798 C C . CYS A 1 107 ? 20.386 -8.472 -17.961 1.00 70.44 107 CYS A C 1
ATOM 800 O O . CYS A 1 107 ? 21.301 -8.407 -17.138 1.00 70.44 107 CYS A O 1
ATOM 802 N N . PHE A 1 108 ? 19.853 -9.620 -18.380 1.00 63.03 108 PHE A N 1
ATOM 803 C CA . PHE A 1 108 ? 20.440 -10.943 -18.145 1.00 63.03 108 PHE A CA 1
ATOM 804 C C . PHE A 1 108 ? 21.190 -11.423 -19.384 1.00 63.03 108 PHE A C 1
ATOM 806 O O . PHE A 1 108 ? 20.689 -11.170 -20.503 1.00 63.03 108 PHE A O 1
#

Sequence (108 aa):
MEIWIETRTVWRALAFVGVVAGWTLLAYPCVVIGVLLAADSSCDGGEPRASASGVWWVIATVAVWASPFLVFAGYRRTRLTIAAALLAVIVAVVVVAAVAYNPGEFCF

pLDDT: mean 87.74, std 9.51, range [53.28, 97.75]

Organism: NCBI:txid1603258